Protein AF-A0A3M1TJU1-F1 (afdb_monomer)

Foldseek 3Di:
DDDDQDKDWDWDADPVGDIDIDIDLDEACSSVVVCVVVCVVSDDDPDDDDDVRPVPDDPPPPPPPDDDD

Mean predicted aligned error: 9.36 Å

Secondary structure (DSSP, 8-state):
-------EEEEEE-TT--EEEEEES--TTHHHHHHHHHHHHH---------HHHHS-------------

Structure (mmCIF, N/CA/C/O backbone):
data_AF-A0A3M1TJU1-F1
#
_entry.id   AF-A0A3M1TJU1-F1
#
loop_
_atom_site.group_PDB
_atom_site.id
_atom_site.type_symbol
_atom_site.label_atom_id
_atom_site.label_alt_id
_atom_site.label_comp_id
_atom_site.label_asym_id
_atom_site.label_entity_id
_atom_site.label_seq_id
_atom_site.pdbx_PDB_ins_code
_atom_site.Cartn_x
_atom_site.Cartn_y
_atom_site.Cartn_z
_atom_site.occupancy
_atom_site.B_iso_or_equiv
_atom_site.auth_seq_id
_atom_site.auth_comp_id
_atom_site.auth_asym_id
_atom_site.auth_atom_id
_atom_site.pdbx_PDB_model_num
ATOM 1 N N . MET A 1 1 ? 8.753 13.420 -25.645 1.00 40.03 1 MET A N 1
ATOM 2 C CA . MET A 1 1 ? 7.922 14.014 -24.582 1.00 40.03 1 MET A CA 1
ATOM 3 C C . MET A 1 1 ? 7.482 12.844 -23.732 1.00 40.03 1 MET A C 1
ATOM 5 O O . MET A 1 1 ? 6.612 12.107 -24.168 1.00 40.03 1 MET A O 1
ATOM 9 N N . THR A 1 2 ? 8.199 12.557 -22.654 1.00 57.59 2 THR A N 1
ATOM 10 C CA . THR A 1 2 ? 7.821 11.510 -21.701 1.00 57.59 2 THR A CA 1
ATOM 11 C C . THR A 1 2 ? 6.955 12.168 -20.640 1.00 57.59 2 THR A C 1
ATOM 13 O O . THR A 1 2 ? 7.364 13.164 -20.046 1.00 57.59 2 THR A O 1
ATOM 16 N N . ASP A 1 3 ? 5.733 11.668 -20.496 1.00 67.62 3 ASP A N 1
ATOM 17 C CA . ASP A 1 3 ? 4.827 12.057 -19.420 1.00 67.62 3 ASP A CA 1
ATOM 18 C C . ASP A 1 3 ? 5.470 11.643 -18.082 1.00 67.62 3 ASP A C 1
ATOM 20 O O . ASP A 1 3 ? 6.022 10.538 -18.006 1.00 67.62 3 ASP A O 1
ATOM 24 N N . PRO A 1 4 ? 5.522 12.516 -17.063 1.00 71.88 4 PRO A N 1
ATOM 25 C CA . PRO A 1 4 ? 6.082 12.140 -15.774 1.00 71.88 4 PRO A CA 1
ATOM 26 C C . PRO A 1 4 ? 5.176 11.096 -15.111 1.00 71.88 4 PRO A C 1
ATOM 28 O O . PRO A 1 4 ? 4.041 11.406 -14.763 1.00 71.88 4 PRO A O 1
ATOM 31 N N . LYS A 1 5 ? 5.686 9.875 -14.904 1.00 72.88 5 LYS A N 1
ATOM 32 C CA . LYS A 1 5 ? 5.013 8.868 -14.071 1.00 72.88 5 LYS A CA 1
ATOM 33 C C . LYS A 1 5 ? 4.834 9.422 -12.653 1.00 72.88 5 LYS A C 1
ATOM 35 O O . LYS A 1 5 ? 5.815 9.798 -12.006 1.00 72.88 5 LYS A O 1
ATOM 40 N N . LEU A 1 6 ? 3.587 9.493 -12.197 1.00 82.75 6 LEU A N 1
ATOM 41 C CA . LEU A 1 6 ? 3.215 9.808 -10.822 1.00 82.75 6 LEU A CA 1
ATOM 42 C C . LEU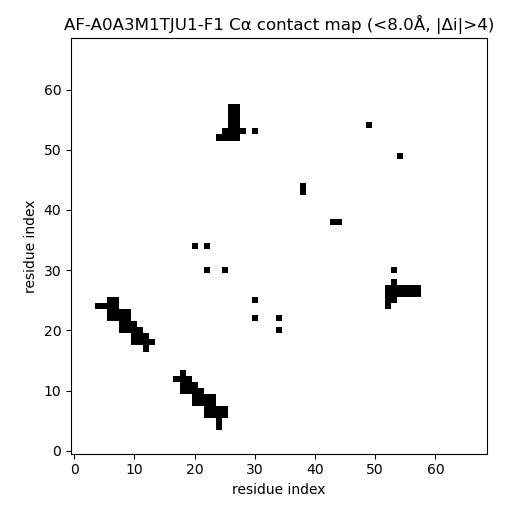 A 1 6 ? 2.678 8.540 -10.174 1.00 82.75 6 LEU A C 1
ATOM 44 O O . LEU A 1 6 ? 1.790 7.910 -10.739 1.00 82.75 6 LEU A O 1
ATOM 48 N N . ASP A 1 7 ? 3.175 8.208 -8.985 1.00 86.50 7 ASP A N 1
ATOM 49 C CA . ASP A 1 7 ? 2.598 7.100 -8.230 1.00 86.50 7 ASP A CA 1
ATOM 50 C C . ASP A 1 7 ? 1.260 7.546 -7.639 1.00 86.50 7 ASP A C 1
ATOM 52 O O . ASP A 1 7 ? 1.158 8.604 -7.005 1.00 86.50 7 ASP A O 1
ATOM 56 N N . GLU A 1 8 ? 0.242 6.709 -7.795 1.00 89.94 8 GLU A N 1
ATOM 57 C CA . GLU A 1 8 ? -1.064 6.923 -7.185 1.00 89.94 8 GLU A CA 1
ATOM 58 C C . GLU A 1 8 ? -1.309 5.883 -6.090 1.00 89.94 8 GLU A C 1
ATOM 60 O O . GLU A 1 8 ? -1.058 4.688 -6.262 1.00 89.94 8 GLU A O 1
ATOM 65 N N . LEU A 1 9 ? -1.839 6.336 -4.952 1.00 90.75 9 LEU A N 1
ATOM 66 C CA . LEU A 1 9 ? -2.233 5.461 -3.854 1.00 90.75 9 LEU A CA 1
ATOM 67 C C . LEU A 1 9 ? -3.758 5.423 -3.729 1.00 90.75 9 LEU A C 1
ATOM 69 O O . L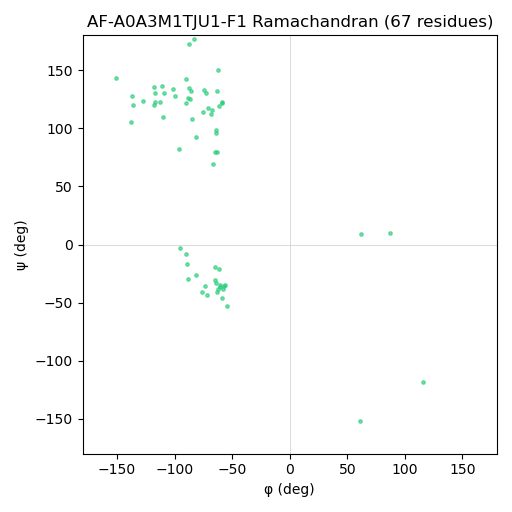EU A 1 9 ? -4.393 6.384 -3.292 1.00 90.75 9 LEU A O 1
ATOM 73 N N . GLU A 1 10 ? -4.347 4.281 -4.070 1.00 92.81 10 GLU A N 1
ATOM 74 C CA . GLU A 1 10 ? -5.760 3.996 -3.848 1.00 92.81 10 GLU A CA 1
ATOM 75 C C . GLU A 1 10 ? -5.957 3.388 -2.451 1.00 92.81 10 GLU A C 1
ATOM 77 O O . GLU A 1 10 ? -5.350 2.374 -2.098 1.00 92.81 10 GLU A O 1
ATOM 82 N N . ILE A 1 11 ? -6.854 3.991 -1.667 1.00 93.62 11 ILE A N 1
ATOM 83 C CA . ILE A 1 11 ? -7.240 3.517 -0.335 1.00 93.62 11 ILE A CA 1
ATOM 84 C C . ILE A 1 11 ? -8.722 3.147 -0.360 1.00 93.62 11 ILE A C 1
ATOM 86 O O . ILE A 1 11 ? -9.579 3.979 -0.662 1.00 93.62 11 ILE A O 1
ATOM 90 N N . LYS A 1 12 ? -9.038 1.899 -0.011 1.00 95.12 12 LYS A N 1
ATOM 91 C CA . LYS A 1 12 ? -10.415 1.409 0.138 1.00 95.12 12 LYS A CA 1
ATOM 92 C C . LYS A 1 12 ? -10.659 0.995 1.577 1.00 95.12 12 LYS A C 1
ATOM 94 O O . LYS A 1 12 ? -9.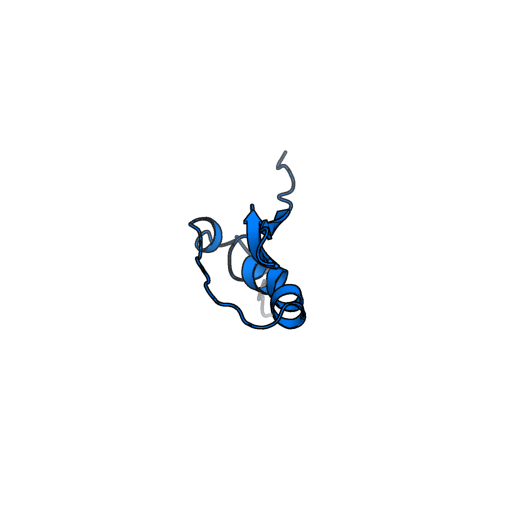880 0.230 2.132 1.00 95.12 12 LYS A O 1
ATOM 99 N N . ILE A 1 13 ? -11.755 1.479 2.151 1.00 94.38 13 ILE A N 1
ATOM 100 C CA . ILE A 1 13 ? -12.215 1.105 3.488 1.00 94.38 13 ILE A CA 1
ATOM 101 C C . ILE A 1 13 ? -13.583 0.455 3.316 1.00 94.38 13 ILE A C 1
ATOM 103 O O . ILE A 1 13 ? -14.491 1.073 2.753 1.00 94.38 13 ILE A O 1
ATOM 107 N N . ASP A 1 14 ? -13.722 -0.799 3.737 1.00 95.06 14 ASP A N 1
ATOM 108 C CA . ASP A 1 14 ? -15.004 -1.499 3.667 1.00 95.06 14 ASP A CA 1
ATOM 109 C C . ASP A 1 14 ? -15.915 -1.178 4.869 1.00 95.06 14 ASP A C 1
ATOM 111 O O . ASP A 1 14 ? -15.556 -0.448 5.794 1.00 95.06 14 ASP A O 1
ATOM 115 N N . LYS A 1 15 ? -17.133 -1.730 4.856 1.00 96.81 15 LYS A N 1
ATOM 116 C CA . LYS A 1 15 ? -18.133 -1.530 5.919 1.00 96.81 15 LYS A CA 1
ATOM 117 C C . LYS A 1 15 ? -17.722 -2.108 7.283 1.00 96.81 15 LYS A C 1
ATOM 119 O O . LYS A 1 15 ? -18.335 -1.756 8.287 1.00 96.81 15 LYS A O 1
ATOM 124 N N . ASP A 1 16 ? -16.762 -3.028 7.301 1.00 94.75 16 ASP A N 1
ATOM 125 C CA . ASP A 1 16 ? -16.248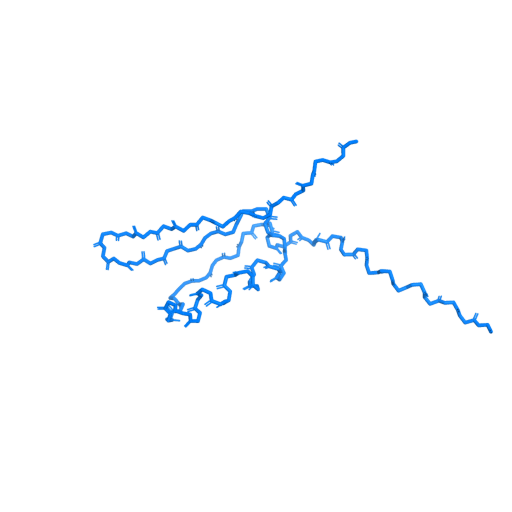 -3.696 8.496 1.00 94.75 16 ASP A CA 1
ATOM 126 C C . ASP A 1 16 ? -14.977 -2.992 9.020 1.00 94.75 16 ASP A C 1
ATOM 128 O O . ASP A 1 16 ? -14.471 -3.344 10.082 1.00 94.75 16 ASP A O 1
ATOM 132 N N . GLY A 1 17 ? -14.498 -1.959 8.313 1.00 90.88 17 GLY A N 1
ATOM 133 C CA . GLY A 1 17 ? -13.321 -1.171 8.667 1.00 90.88 17 GLY A CA 1
ATOM 134 C C . GLY A 1 17 ? -12.007 -1.743 8.139 1.00 90.88 17 GLY A C 1
ATOM 135 O O . GLY A 1 17 ? -10.947 -1.248 8.519 1.00 90.88 17 GLY A O 1
ATOM 136 N N . ASN A 1 18 ? -12.043 -2.756 7.264 1.00 92.25 18 ASN A N 1
ATOM 137 C CA . ASN A 1 18 ? -10.822 -3.278 6.656 1.00 92.25 18 ASN A CA 1
ATOM 138 C C . ASN A 1 18 ? -10.290 -2.278 5.632 1.00 92.25 18 ASN A C 1
ATOM 140 O O . ASN A 1 18 ? -11.025 -1.823 4.750 1.00 92.25 18 ASN A O 1
ATOM 144 N N . VAL A 1 19 ? -8.997 -1.973 5.735 1.00 93.69 19 VAL A N 1
ATOM 145 C CA . VAL A 1 19 ? -8.308 -1.062 4.822 1.00 93.69 19 VAL A CA 1
ATOM 146 C C . VAL A 1 19 ? -7.534 -1.866 3.787 1.00 93.69 19 VAL A C 1
ATOM 148 O O . VAL A 1 19 ? -6.746 -2.744 4.124 1.00 93.69 19 VAL A O 1
ATOM 151 N N . THR A 1 20 ? -7.754 -1.559 2.513 1.00 94.00 20 THR A N 1
ATOM 152 C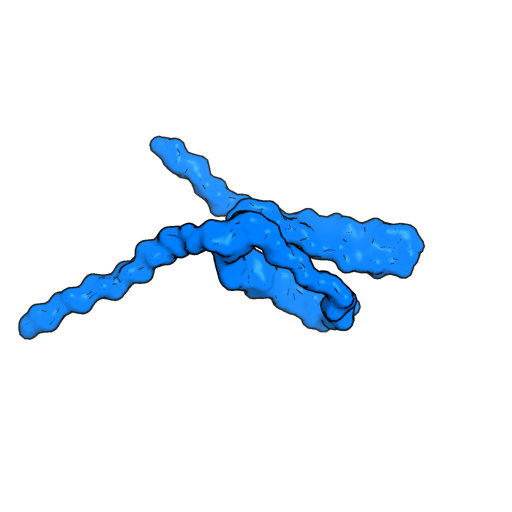 CA . THR A 1 20 ? -6.971 -2.076 1.389 1.00 94.00 20 THR A CA 1
ATOM 153 C C . THR A 1 20 ? -6.193 -0.925 0.768 1.00 94.00 20 THR A C 1
ATOM 155 O O . THR A 1 20 ? -6.796 0.063 0.344 1.00 94.00 20 THR A O 1
ATOM 158 N N . LEU A 1 21 ? -4.870 -1.068 0.708 1.00 93.00 21 LEU A N 1
ATOM 159 C CA . LEU A 1 21 ? -3.963 -0.139 0.036 1.00 93.00 21 LEU A CA 1
ATOM 160 C C . LEU A 1 21 ? -3.564 -0.725 -1.321 1.00 93.00 21 LEU A C 1
ATOM 162 O O . LEU A 1 21 ? -3.225 -1.907 -1.411 1.00 93.00 21 LEU A O 1
ATOM 166 N N . ARG A 1 22 ? -3.600 0.089 -2.375 1.00 92.31 22 ARG A N 1
ATOM 167 C CA . ARG A 1 22 ? -3.129 -0.289 -3.708 1.00 92.31 22 ARG A CA 1
ATOM 168 C C . ARG A 1 22 ? -2.311 0.847 -4.305 1.00 92.31 22 ARG A C 1
ATOM 170 O O . ARG A 1 22 ? -2.835 1.937 -4.506 1.00 92.31 22 ARG A O 1
ATOM 177 N N . VAL A 1 23 ? -1.053 0.560 -4.614 1.00 91.31 23 VAL A N 1
ATOM 178 C CA . VAL A 1 23 ? -0.178 1.464 -5.367 1.00 91.31 23 VAL A CA 1
ATOM 179 C C . VAL A 1 23 ? -0.376 1.198 -6.859 1.00 91.31 23 VAL A C 1
ATOM 181 O O . VAL A 1 23 ? -0.468 0.039 -7.270 1.00 91.31 23 VAL A O 1
ATOM 184 N N . ILE A 1 24 ? -0.499 2.262 -7.642 1.00 89.12 24 ILE A N 1
ATOM 185 C CA . ILE A 1 24 ? -0.634 2.259 -9.102 1.00 89.12 24 ILE A CA 1
ATOM 186 C C . ILE A 1 24 ? 0.579 3.008 -9.655 1.00 89.12 24 ILE A C 1
ATOM 188 O O . ILE A 1 24 ? 0.954 4.034 -9.084 1.00 89.12 24 ILE A O 1
ATOM 192 N N . ASP A 1 25 ? 1.207 2.475 -10.708 1.00 84.00 25 ASP A N 1
ATOM 193 C CA . ASP A 1 25 ? 2.431 3.027 -11.319 1.00 84.00 25 ASP A CA 1
ATOM 194 C C . ASP A 1 25 ? 3.658 3.074 -10.382 1.00 84.00 25 ASP A C 1
ATOM 196 O O . ASP A 1 25 ? 4.696 3.620 -10.744 1.00 84.00 25 ASP A O 1
ATOM 200 N N . GLY A 1 26 ? 3.576 2.458 -9.196 1.00 79.38 26 GLY A N 1
ATOM 201 C CA . GLY A 1 26 ? 4.704 2.330 -8.276 1.00 79.38 26 GLY A CA 1
ATOM 202 C C . GLY A 1 26 ? 5.569 1.118 -8.611 1.00 79.38 26 GLY A C 1
ATOM 203 O O . GLY A 1 26 ? 5.171 -0.019 -8.343 1.00 79.38 26 GLY A O 1
ATOM 204 N N . ASP A 1 27 ? 6.763 1.365 -9.143 1.00 79.94 27 ASP A N 1
ATOM 205 C CA . ASP A 1 27 ? 7.714 0.321 -9.532 1.00 79.94 27 ASP A CA 1
ATOM 206 C C . ASP A 1 27 ? 8.665 -0.061 -8.371 1.00 79.94 27 ASP A C 1
ATOM 208 O O . ASP A 1 27 ? 9.131 0.789 -7.603 1.00 79.94 27 ASP A O 1
ATOM 212 N N . GLY A 1 28 ? 9.002 -1.350 -8.253 1.00 83.12 28 GLY A N 1
ATOM 213 C CA . GLY A 1 28 ? 10.002 -1.851 -7.300 1.00 83.12 28 GLY A CA 1
ATOM 214 C C . GLY A 1 28 ? 9.702 -1.602 -5.813 1.00 83.12 28 GLY A C 1
ATOM 215 O O . GLY A 1 28 ? 8.553 -1.502 -5.378 1.00 83.12 28 GLY A O 1
ATOM 216 N N . GLU A 1 29 ? 10.764 -1.499 -5.003 1.00 83.94 29 GLU A N 1
ATOM 217 C CA . GLU A 1 29 ? 10.672 -1.296 -3.544 1.00 83.94 29 GLU A CA 1
ATOM 218 C C . GLU A 1 29 ? 9.972 0.010 -3.145 1.00 83.94 29 GLU A C 1
ATOM 220 O O . GLU A 1 29 ? 9.409 0.090 -2.051 1.00 83.94 29 GLU A O 1
ATOM 225 N N . ARG A 1 30 ? 9.913 0.999 -4.046 1.00 82.94 30 ARG A N 1
ATOM 226 C CA . ARG A 1 30 ? 9.241 2.281 -3.804 1.00 82.94 30 ARG A CA 1
ATOM 227 C C . ARG A 1 30 ? 7.773 2.098 -3.431 1.00 82.94 30 ARG A C 1
ATOM 229 O O . ARG A 1 30 ? 7.271 2.831 -2.582 1.00 82.94 30 ARG A O 1
ATOM 236 N N . CYS A 1 31 ? 7.084 1.108 -4.006 1.00 86.44 31 CYS A N 1
ATOM 237 C CA . CYS A 1 31 ? 5.684 0.858 -3.661 1.00 86.44 31 CYS A CA 1
ATOM 238 C C . CYS A 1 31 ? 5.519 0.409 -2.198 1.00 86.44 31 CYS A C 1
ATOM 240 O O . CYS A 1 31 ? 4.519 0.740 -1.567 1.00 86.44 31 CYS A O 1
ATOM 242 N N . ILE A 1 32 ? 6.520 -0.279 -1.639 1.00 88.12 32 ILE A N 1
ATOM 243 C CA . ILE A 1 32 ? 6.530 -0.720 -0.242 1.00 88.12 32 ILE A CA 1
ATOM 244 C C . ILE A 1 32 ? 6.849 0.451 0.680 1.00 88.12 32 ILE A C 1
ATOM 246 O O . ILE A 1 32 ? 6.231 0.593 1.732 1.00 88.12 32 ILE A O 1
ATOM 250 N N . GLU A 1 33 ? 7.798 1.304 0.296 1.00 88.38 33 GLU A N 1
ATOM 251 C CA . GLU A 1 33 ? 8.130 2.499 1.075 1.00 88.38 33 GLU A CA 1
ATOM 252 C C . GLU A 1 33 ? 6.948 3.469 1.157 1.00 88.38 33 GLU A C 1
ATOM 254 O O . GLU A 1 33 ? 6.655 3.980 2.237 1.00 88.38 33 GLU A O 1
ATOM 259 N N . LEU A 1 34 ? 6.214 3.651 0.053 1.00 87.75 34 LEU A N 1
ATOM 260 C CA . LEU A 1 34 ? 5.024 4.503 -0.005 1.00 87.75 34 LEU A CA 1
ATOM 261 C C . LEU A 1 34 ? 3.908 4.049 0.944 1.00 87.75 34 LEU A C 1
ATOM 263 O O . LEU A 1 34 ? 3.207 4.892 1.504 1.00 87.75 34 LEU A O 1
ATOM 267 N N . THR A 1 35 ? 3.712 2.739 1.129 1.00 91.62 35 THR A N 1
ATOM 268 C CA . THR A 1 35 ? 2.653 2.229 2.017 1.00 91.62 35 THR A CA 1
ATOM 269 C C . THR A 1 35 ? 3.105 2.061 3.460 1.00 91.62 35 THR A C 1
ATOM 271 O O . THR A 1 35 ? 2.254 1.992 4.343 1.00 91.62 35 THR A O 1
ATOM 274 N N . LYS A 1 36 ? 4.413 2.037 3.733 1.00 91.69 36 LYS A N 1
ATOM 275 C CA . LYS A 1 36 ? 4.974 1.678 5.041 1.00 91.69 36 LYS A CA 1
ATOM 276 C C . LYS A 1 36 ? 4.421 2.507 6.202 1.00 91.69 36 LYS A C 1
ATOM 278 O O . LYS A 1 36 ? 3.913 1.933 7.159 1.00 91.69 36 LYS A O 1
ATOM 283 N N . GLU A 1 37 ? 4.471 3.836 6.119 1.00 90.94 37 GLU A N 1
ATOM 284 C CA . GLU A 1 37 ? 4.004 4.701 7.218 1.00 90.94 37 GLU A CA 1
ATOM 285 C C . GLU A 1 37 ? 2.497 4.542 7.479 1.00 90.94 37 GLU A C 1
ATOM 287 O O . GLU A 1 37 ? 2.039 4.617 8.621 1.00 90.94 37 GLU A O 1
ATOM 292 N N . LEU A 1 38 ? 1.719 4.276 6.425 1.00 90.50 38 LEU A N 1
ATOM 293 C CA . LEU A 1 38 ? 0.286 4.010 6.536 1.00 90.50 38 LEU A CA 1
ATOM 294 C C . LEU A 1 38 ? 0.019 2.643 7.158 1.00 90.50 38 LEU A C 1
ATOM 296 O O . LEU A 1 38 ? -0.841 2.534 8.025 1.00 90.50 38 LEU A O 1
ATOM 300 N N . GLU A 1 39 ? 0.755 1.611 6.752 1.00 91.38 39 GLU A N 1
ATOM 301 C CA . GLU A 1 39 ? 0.678 0.279 7.353 1.00 91.38 39 GLU A CA 1
ATOM 302 C C . GLU A 1 39 ? 1.006 0.344 8.853 1.00 91.38 39 GLU A C 1
ATOM 304 O O . GLU A 1 39 ? 0.234 -0.166 9.662 1.00 91.38 39 GLU A O 1
ATOM 309 N N . GLU A 1 40 ? 2.073 1.050 9.242 1.00 91.69 40 GLU A N 1
ATOM 310 C CA . GLU A 1 40 ? 2.460 1.236 10.649 1.00 91.69 40 GLU A CA 1
ATOM 311 C C . GLU A 1 40 ? 1.394 1.991 11.461 1.00 91.69 40 GLU A C 1
ATOM 313 O O . GLU A 1 40 ? 1.130 1.639 12.613 1.00 91.69 40 GLU A O 1
ATOM 318 N N . ALA A 1 41 ? 0.744 2.998 10.871 1.00 92.19 41 ALA A N 1
ATOM 319 C CA . ALA A 1 41 ? -0.322 3.754 11.528 1.00 92.19 41 ALA A CA 1
ATOM 320 C C . ALA A 1 41 ? -1.646 2.974 11.638 1.00 92.19 41 ALA A C 1
ATOM 322 O O . ALA A 1 41 ? -2.374 3.132 12.621 1.00 92.19 41 ALA A O 1
ATOM 323 N N . LEU A 1 42 ? -1.974 2.151 10.637 1.00 90.38 42 LEU A N 1
ATOM 324 C CA . LEU A 1 42 ? -3.203 1.351 10.587 1.00 90.38 42 LEU A CA 1
ATOM 325 C C . LEU A 1 42 ? -3.095 0.058 11.410 1.00 90.38 42 LEU A C 1
ATOM 327 O O . LEU A 1 42 ? -4.111 -0.445 11.895 1.00 90.38 42 LEU A O 1
ATOM 331 N N . GLY A 1 43 ? -1.881 -0.464 11.598 1.00 89.56 43 GLY A N 1
ATOM 332 C CA . GLY A 1 43 ? -1.585 -1.600 12.464 1.00 89.56 43 GLY A CA 1
ATOM 333 C C . GLY A 1 43 ? -1.061 -2.820 11.707 1.00 89.56 43 GLY A C 1
ATOM 334 O O . GLY A 1 43 ? 0.030 -2.809 11.149 1.00 89.56 43 GLY A O 1
ATOM 335 N N . LEU A 1 44 ? -1.790 -3.937 11.777 1.00 87.81 44 LEU A N 1
ATOM 336 C CA . LEU A 1 44 ? -1.311 -5.218 11.253 1.00 87.81 44 LEU A CA 1
ATOM 337 C C . LEU A 1 44 ? -1.629 -5.371 9.758 1.00 87.81 44 LEU A C 1
ATOM 339 O O . LEU A 1 44 ? -2.794 -5.357 9.363 1.00 87.81 44 LEU A O 1
ATOM 343 N N . VAL A 1 45 ? -0.605 -5.639 8.946 1.00 90.75 45 VAL A N 1
ATOM 344 C CA . VAL A 1 45 ? -0.777 -6.069 7.551 1.00 90.75 45 VAL A CA 1
ATOM 345 C C . VAL A 1 45 ? -1.225 -7.530 7.521 1.00 90.75 45 VAL A C 1
ATOM 347 O O . VAL A 1 45 ? -0.481 -8.426 7.917 1.00 90.75 45 VAL A O 1
ATOM 350 N N . VAL A 1 46 ? -2.451 -7.769 7.055 1.00 90.25 46 VAL A N 1
ATOM 351 C CA . VAL A 1 46 ? -3.057 -9.113 7.005 1.00 90.25 46 VAL A CA 1
ATOM 352 C C . VAL A 1 46 ? -2.742 -9.880 5.717 1.00 90.25 46 VAL A C 1
ATOM 354 O O . VAL A 1 46 ? -2.676 -11.106 5.744 1.00 90.25 46 VAL A O 1
ATOM 357 N N . ASP A 1 47 ? -2.543 -9.175 4.602 1.00 92.12 47 ASP A N 1
ATOM 358 C CA . ASP A 1 47 ? -2.224 -9.734 3.284 1.00 92.12 47 ASP A CA 1
ATOM 359 C C . ASP A 1 47 ? -1.396 -8.722 2.485 1.00 92.12 47 ASP A C 1
ATOM 361 O O . ASP A 1 47 ? -1.644 -7.517 2.559 1.00 92.12 47 ASP A O 1
ATOM 365 N N . ARG A 1 48 ? -0.428 -9.209 1.701 1.00 91.38 48 ARG A N 1
ATOM 366 C CA . ARG A 1 48 ? 0.347 -8.397 0.754 1.00 91.38 48 ARG A CA 1
ATOM 367 C C . ARG A 1 48 ? 0.504 -9.160 -0.553 1.00 91.38 48 ARG A C 1
ATOM 369 O O . ARG A 1 48 ? 0.997 -10.286 -0.566 1.00 91.38 48 ARG A O 1
ATOM 376 N N . ARG A 1 49 ? 0.147 -8.512 -1.663 1.00 91.75 49 ARG A N 1
ATOM 377 C CA . ARG A 1 49 ? 0.285 -9.059 -3.018 1.00 91.75 49 ARG A CA 1
ATOM 378 C C . ARG A 1 49 ? 1.041 -8.084 -3.907 1.00 91.75 49 ARG A C 1
ATOM 380 O O . ARG A 1 49 ? 0.627 -6.941 -4.057 1.00 91.75 49 ARG A O 1
ATOM 387 N N . LEU A 1 50 ? 2.135 -8.562 -4.491 1.00 91.12 50 LEU A N 1
ATOM 388 C CA . LEU A 1 50 ? 2.960 -7.806 -5.429 1.00 91.12 50 LEU A CA 1
ATOM 389 C C . LEU A 1 50 ? 2.381 -7.961 -6.841 1.00 91.12 50 LEU A C 1
ATOM 391 O O . LEU A 1 50 ? 2.037 -9.073 -7.253 1.00 91.12 50 LEU A O 1
ATOM 395 N N . THR A 1 51 ? 2.221 -6.851 -7.557 1.00 88.38 51 THR A N 1
ATOM 396 C CA . THR A 1 51 ? 1.741 -6.831 -8.947 1.00 88.38 51 THR A CA 1
ATOM 397 C C . THR A 1 51 ? 2.906 -7.001 -9.921 1.00 88.38 51 THR A C 1
ATOM 399 O O . THR A 1 51 ? 4.064 -7.011 -9.516 1.00 88.38 51 THR A O 1
ATOM 402 N N . ALA A 1 52 ? 2.618 -7.148 -11.217 1.00 86.44 52 ALA A N 1
ATOM 403 C CA . ALA A 1 52 ? 3.667 -7.190 -12.237 1.00 86.44 52 ALA A CA 1
ATOM 404 C C . ALA A 1 52 ? 4.534 -5.914 -12.226 1.00 86.44 52 ALA A C 1
ATOM 406 O O . ALA A 1 52 ? 5.751 -6.026 -12.319 1.00 86.44 52 ALA A O 1
ATOM 407 N N . GLU A 1 53 ? 3.911 -4.751 -11.996 1.00 82.25 53 GLU A N 1
ATOM 408 C CA . GLU A 1 53 ? 4.569 -3.439 -11.875 1.00 82.25 53 GLU A CA 1
ATOM 409 C C . GLU A 1 53 ? 5.658 -3.425 -10.790 1.00 82.25 53 GLU A C 1
ATOM 411 O O . GLU A 1 53 ? 6.710 -2.825 -10.973 1.00 82.25 53 GLU A O 1
ATOM 416 N N . TYR A 1 54 ? 5.471 -4.159 -9.687 1.00 85.31 54 TYR A N 1
ATOM 417 C CA . TYR A 1 54 ? 6.506 -4.284 -8.656 1.00 85.31 54 TYR A CA 1
ATOM 418 C C . TYR A 1 54 ? 7.803 -4.910 -9.191 1.00 85.31 54 TYR A C 1
ATOM 420 O O . TYR A 1 54 ? 8.894 -4.584 -8.733 1.00 85.31 54 TYR A O 1
ATOM 428 N N . TYR A 1 55 ? 7.688 -5.845 -10.134 1.00 84.69 55 TYR A N 1
ATOM 429 C CA . TYR A 1 55 ? 8.830 -6.558 -10.703 1.00 84.69 55 TYR A CA 1
ATOM 430 C C . TYR A 1 55 ? 9.415 -5.861 -11.932 1.00 84.69 55 TYR A C 1
ATOM 432 O O . TYR A 1 55 ? 10.475 -6.273 -12.411 1.00 84.69 55 TYR A O 1
ATOM 440 N N . GLU A 1 56 ? 8.751 -4.825 -12.447 1.00 78.69 56 GLU A N 1
ATOM 441 C CA . GLU A 1 56 ? 9.368 -3.919 -13.403 1.00 78.69 56 GLU A CA 1
ATOM 442 C C . GLU A 1 56 ? 10.448 -3.140 -12.654 1.00 78.69 56 GLU A C 1
ATOM 444 O O . GLU A 1 56 ? 10.177 -2.380 -11.725 1.00 78.69 56 GLU A O 1
ATOM 449 N N . GLN A 1 57 ? 11.711 -3.398 -13.007 1.00 62.69 57 GLN A N 1
ATOM 450 C CA . GLN A 1 57 ? 12.800 -2.590 -12.485 1.00 62.69 57 GLN A CA 1
ATOM 451 C C . GLN A 1 57 ? 12.573 -1.161 -12.961 1.00 62.69 57 GLN A C 1
ATOM 453 O O . GLN A 1 57 ? 12.567 -0.902 -14.167 1.00 62.69 57 GLN A O 1
ATOM 458 N N . SER A 1 58 ? 12.416 -0.235 -12.019 1.00 59.28 58 SER A N 1
ATOM 459 C CA . SER A 1 58 ? 12.663 1.159 -12.329 1.00 59.28 58 SER A CA 1
ATOM 460 C C . SER A 1 58 ? 14.114 1.238 -12.789 1.00 59.28 58 SER A C 1
ATOM 462 O O . SER A 1 58 ? 15.023 0.793 -12.088 1.00 59.28 58 SER A O 1
ATOM 464 N N . GLU A 1 59 ? 14.344 1.745 -14.000 1.00 53.16 59 GLU A N 1
ATOM 465 C CA . GLU A 1 59 ? 15.675 2.156 -14.432 1.00 53.16 59 GLU A CA 1
ATOM 466 C C . GLU A 1 59 ? 16.104 3.307 -13.511 1.00 53.16 59 GLU A C 1
ATOM 468 O O . GLU A 1 59 ? 15.982 4.487 -13.840 1.00 53.16 59 GLU A O 1
ATOM 473 N N . GLN A 1 60 ? 16.568 2.979 -12.305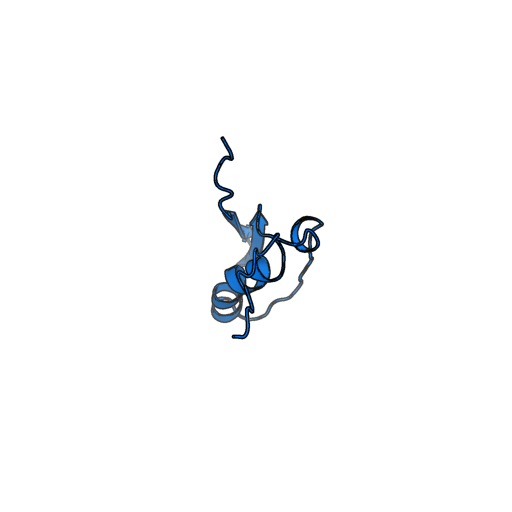 1.00 48.19 60 GLN A N 1
ATOM 474 C CA . GLN A 1 60 ? 17.385 3.884 -11.531 1.00 48.19 60 GLN A CA 1
ATOM 475 C C . GLN A 1 60 ? 18.651 4.051 -12.361 1.00 48.19 60 GLN A C 1
ATOM 477 O O . GLN A 1 60 ? 19.542 3.206 -12.365 1.00 48.19 60 GLN A O 1
ATOM 482 N N . VAL A 1 61 ? 18.720 5.145 -13.118 1.00 45.88 61 VAL A N 1
ATOM 483 C CA . VAL A 1 61 ? 20.000 5.692 -13.554 1.00 45.88 61 VAL A CA 1
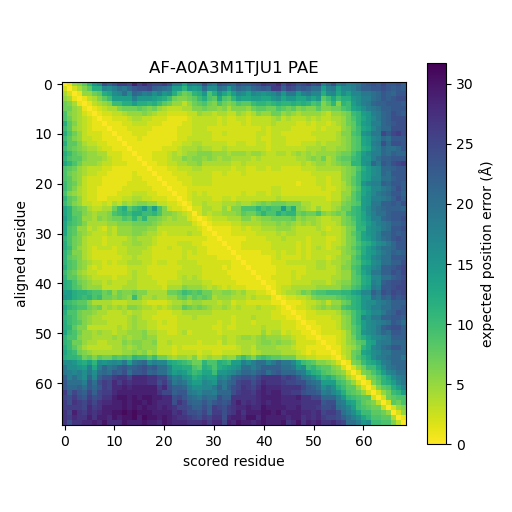ATOM 484 C C . VAL A 1 61 ? 20.707 6.136 -12.275 1.00 45.88 61 VAL A C 1
ATOM 486 O O . VAL A 1 61 ? 20.678 7.303 -11.886 1.00 45.88 61 VAL A O 1
ATOM 489 N N . GLU A 1 62 ? 21.296 5.171 -11.576 1.00 44.03 62 GLU A N 1
ATOM 490 C CA . GLU A 1 62 ? 22.297 5.398 -10.557 1.00 44.03 62 GLU A CA 1
ATOM 491 C C . GLU A 1 62 ? 23.491 6.003 -11.290 1.00 44.03 62 GLU A C 1
ATOM 493 O O . GLU A 1 62 ? 24.292 5.321 -11.928 1.00 44.03 62 GLU A O 1
ATOM 498 N N . GLY A 1 63 ? 23.573 7.331 -11.276 1.00 46.53 63 GLY A N 1
ATOM 499 C CA . GLY A 1 63 ? 24.749 8.065 -11.713 1.00 46.53 63 GLY A CA 1
ATOM 500 C C . GLY A 1 63 ? 25.926 7.803 -10.774 1.00 46.53 63 GLY A C 1
ATOM 501 O O . GLY A 1 63 ? 26.355 8.709 -10.070 1.00 46.53 63 GLY A O 1
ATOM 502 N N . GLN A 1 64 ? 26.470 6.587 -10.777 1.00 45.41 64 GLN A N 1
ATOM 503 C CA . GLN A 1 64 ? 27.836 6.309 -10.352 1.00 45.41 64 GLN A CA 1
ATOM 504 C C . GLN A 1 64 ? 28.724 6.285 -11.598 1.00 45.41 64 GLN A C 1
ATOM 506 O O . GLN A 1 64 ? 29.036 5.240 -12.158 1.00 45.41 64 GLN A O 1
ATOM 511 N N . VAL A 1 65 ? 29.136 7.470 -12.052 1.00 56.16 65 VAL A N 1
ATOM 512 C CA . VAL A 1 65 ? 30.317 7.588 -12.913 1.00 56.16 65 VAL A CA 1
ATOM 513 C C . VAL A 1 65 ? 31.558 7.568 -12.024 1.00 56.16 65 VAL A C 1
ATOM 515 O O . VAL A 1 65 ? 32.003 8.590 -11.510 1.00 56.16 65 VAL A O 1
ATOM 518 N N . GLU A 1 66 ? 32.114 6.380 -11.820 1.00 61.41 66 GLU A N 1
ATOM 519 C CA . GLU A 1 66 ? 33.494 6.221 -11.371 1.00 61.41 66 GLU A CA 1
ATOM 520 C C . GLU A 1 66 ? 34.435 6.603 -12.525 1.00 61.41 66 GLU A C 1
ATOM 522 O O . GLU A 1 66 ? 34.427 5.942 -13.560 1.00 61.41 66 GLU A O 1
ATOM 527 N N . GLN A 1 67 ? 35.270 7.634 -12.369 1.00 57.78 67 GLN A N 1
ATOM 528 C CA . GLN A 1 67 ? 36.478 7.802 -13.191 1.00 57.78 67 GLN A CA 1
ATOM 529 C C . GLN A 1 67 ? 37.633 8.249 -12.282 1.00 57.78 67 GLN A C 1
ATOM 531 O O . GLN A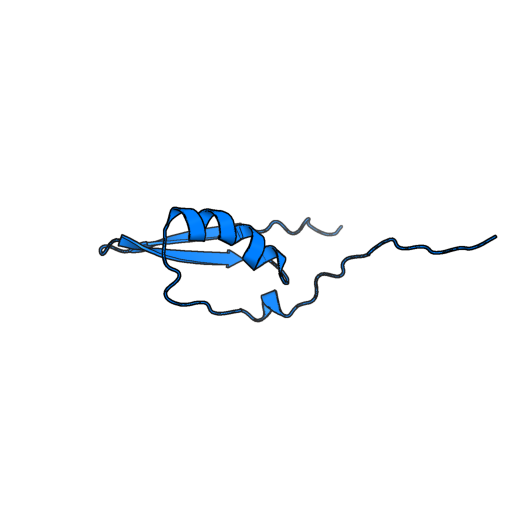 1 67 ? 37.683 9.388 -11.818 1.00 57.78 67 GLN A O 1
ATOM 536 N N . GLN A 1 68 ? 38.534 7.303 -12.014 1.00 62.41 68 GLN A N 1
ATOM 537 C CA . GLN A 1 68 ? 39.851 7.486 -11.401 1.00 62.41 68 GLN A CA 1
ATOM 538 C C . GLN A 1 68 ? 40.758 8.368 -12.276 1.00 62.41 68 GLN A C 1
ATOM 540 O O . GLN A 1 68 ? 40.676 8.317 -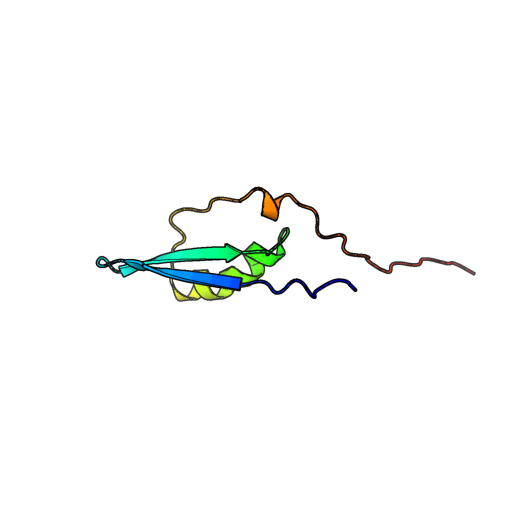13.505 1.00 62.41 68 GLN A O 1
ATOM 545 N N . GLY A 1 69 ? 41.671 9.104 -11.636 1.00 43.94 69 GLY A N 1
ATOM 546 C CA . GLY A 1 69 ? 42.772 9.830 -12.274 1.00 43.94 69 GLY A CA 1
ATOM 547 C C . GLY A 1 69 ? 43.592 10.619 -11.272 1.00 43.94 69 GLY A C 1
ATOM 548 O O . GLY A 1 69 ? 43.194 11.770 -10.999 1.00 43.94 69 GLY A O 1
#

pLDDT: mean 80.45, std 16.13, range [40.03, 96.81]

Nearest PDB structures (foldseek):
  4e9d-assembly1_A  TM=4.253E-01  e=6.813E+00  Homo sapiens
  5j19-assembly1_A  TM=3.928E-01  e=8.980E+00  Homo sapiens

Radius of gyration: 16.37 Å; Cα contacts (8 Å, |Δi|>4): 53; chains: 1; bounding box: 61×24×37 Å

Solvent-accessible surface area (backbone atoms only — not comparable to full-atom values): 4736 Å² total; per-residue (Å²): 136,80,81,82,88,65,69,44,79,49,77,46,70,50,99,87,65,54,75,47,82,44,71,41,84,32,40,31,72,55,40,55,62,71,44,44,68,55,43,66,72,76,49,84,85,88,78,88,84,84,56,75,54,37,72,40,74,65,84,72,81,72,85,74,81,84,78,89,134

Sequence (69 aa):
MTDPKLDELEIKIDKDGNVTLRVIDGDGERCIELTKELEEALGLVVDRRLTAEYYEQSEQVEGQVEQQG